Protein AF-A0A383EQZ5-F1 (afdb_monomer_lite)

Structure (mmCIF, N/CA/C/O backbone):
data_AF-A0A383EQZ5-F1
#
_entry.id   AF-A0A383EQZ5-F1
#
loop_
_atom_site.group_PDB
_atom_site.id
_atom_site.type_symbol
_atom_site.label_atom_id
_atom_site.label_alt_id
_atom_site.label_comp_id
_atom_site.label_asym_id
_atom_site.label_entity_id
_atom_site.label_seq_id
_atom_site.pdbx_PDB_ins_code
_atom_site.Cartn_x
_atom_site.Cartn_y
_atom_site.Cartn_z
_atom_site.occupancy
_atom_site.B_iso_or_equiv
_atom_site.auth_seq_id
_atom_site.auth_comp_id
_atom_site.auth_asym_id
_atom_site.auth_atom_id
_atom_site.pdbx_PDB_model_num
ATOM 1 N N . MET A 1 1 ? 26.669 46.337 -22.106 1.00 60.28 1 MET A N 1
ATOM 2 C CA . MET A 1 1 ? 27.335 45.064 -21.735 1.00 60.28 1 MET A CA 1
ATOM 3 C C . MET A 1 1 ? 26.642 44.340 -20.576 1.00 60.28 1 MET A C 1
ATOM 5 O O . MET A 1 1 ? 26.378 43.156 -20.710 1.00 60.28 1 MET A O 1
ATOM 9 N N . ARG A 1 2 ? 26.262 45.028 -19.483 1.00 64.06 2 ARG A N 1
ATOM 10 C CA . ARG A 1 2 ? 25.579 44.424 -18.313 1.00 64.06 2 ARG A CA 1
ATOM 11 C C . ARG A 1 2 ? 24.217 43.775 -18.623 1.00 64.06 2 ARG A C 1
ATOM 13 O O . ARG A 1 2 ? 23.907 42.727 -18.077 1.00 64.06 2 ARG A O 1
ATOM 20 N N . THR A 1 3 ? 23.431 44.368 -19.523 1.00 61.25 3 THR A N 1
ATOM 21 C CA . THR A 1 3 ? 22.131 43.833 -19.972 1.00 61.25 3 THR A CA 1
ATOM 22 C C . THR A 1 3 ? 22.274 42.589 -20.850 1.00 61.25 3 THR A C 1
ATOM 24 O O . THR A 1 3 ? 21.557 41.623 -20.637 1.00 61.25 3 THR A O 1
ATOM 27 N N . PHE A 1 4 ? 23.256 42.567 -21.755 1.00 73.06 4 PHE A N 1
ATOM 28 C CA . PHE A 1 4 ? 23.561 41.392 -22.584 1.00 73.06 4 PHE A CA 1
ATOM 29 C C . PHE A 1 4 ? 24.004 40.177 -21.753 1.00 73.06 4 PHE A C 1
ATOM 31 O O . PHE A 1 4 ? 23.611 39.055 -22.053 1.00 73.06 4 PHE A O 1
ATOM 38 N N . LEU A 1 5 ? 24.766 40.402 -20.678 1.00 72.62 5 LEU A N 1
ATOM 39 C CA . LEU A 1 5 ? 25.200 39.348 -19.753 1.00 72.62 5 LEU A CA 1
ATOM 40 C C . LEU A 1 5 ? 24.024 38.738 -18.972 1.00 72.62 5 LEU A C 1
ATOM 42 O O . LEU A 1 5 ? 23.944 37.523 -18.833 1.00 72.62 5 LEU A O 1
ATOM 46 N N . LEU A 1 6 ? 23.077 39.569 -18.525 1.00 71.69 6 LEU A N 1
ATOM 47 C CA . LEU A 1 6 ? 21.854 39.113 -17.854 1.00 71.69 6 LEU A CA 1
ATOM 48 C C . LEU A 1 6 ? 20.951 38.301 -18.789 1.00 71.69 6 LEU A C 1
ATOM 50 O O . LEU A 1 6 ? 20.460 37.245 -18.398 1.00 71.69 6 LEU A O 1
ATOM 54 N N . SER A 1 7 ? 20.781 38.747 -20.035 1.00 74.75 7 SER A N 1
ATOM 55 C CA . SER A 1 7 ? 20.006 38.006 -21.034 1.00 74.75 7 SER A CA 1
ATOM 56 C C . SER A 1 7 ? 20.625 36.641 -21.347 1.00 74.75 7 SER A C 1
ATOM 58 O O . SER A 1 7 ? 19.899 35.659 -21.467 1.00 74.75 7 SER A O 1
ATOM 60 N N . PHE A 1 8 ? 21.957 36.549 -21.413 1.00 78.56 8 PHE A N 1
ATOM 61 C CA . PHE A 1 8 ? 22.651 35.287 -21.676 1.00 78.56 8 PHE A CA 1
ATOM 62 C C . PHE A 1 8 ? 22.494 34.275 -20.530 1.00 78.56 8 PHE A C 1
ATOM 64 O O . PHE A 1 8 ? 22.249 33.099 -20.780 1.00 78.56 8 PHE A O 1
ATOM 71 N N . VAL A 1 9 ? 22.557 34.729 -19.273 1.00 78.81 9 VAL A N 1
ATOM 72 C CA . VAL A 1 9 ? 22.368 33.865 -18.090 1.00 78.81 9 VAL A CA 1
ATOM 73 C C . VAL A 1 9 ? 20.942 33.313 -18.013 1.00 78.81 9 VAL A C 1
ATOM 75 O O . VAL A 1 9 ? 20.756 32.139 -17.702 1.00 78.81 9 VAL A O 1
ATOM 78 N N . ILE A 1 10 ? 19.938 34.128 -18.344 1.00 77.50 10 ILE A N 1
ATOM 79 C CA . ILE A 1 10 ? 18.530 33.706 -18.344 1.00 77.50 10 ILE A CA 1
ATOM 80 C C . ILE A 1 10 ? 18.271 32.656 -19.435 1.00 77.50 10 ILE A C 1
ATOM 82 O O . ILE A 1 10 ? 17.616 31.649 -19.175 1.00 77.50 10 ILE A O 1
ATOM 86 N N . VAL A 1 11 ? 18.827 32.849 -20.635 1.00 76.62 11 VAL A N 1
ATOM 87 C CA . VAL A 1 11 ? 18.712 31.872 -21.730 1.00 76.62 11 VAL A CA 1
ATOM 88 C C . VAL A 1 11 ? 19.445 30.574 -21.387 1.00 76.62 11 VAL A C 1
ATOM 90 O O . VAL A 1 11 ? 18.916 29.498 -21.638 1.00 76.62 11 VAL A O 1
ATOM 93 N N .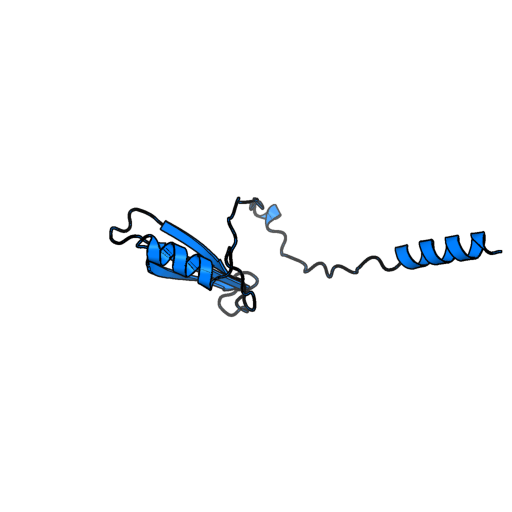 PHE A 1 12 ? 20.617 30.651 -20.751 1.00 74.44 12 PHE A N 1
ATOM 94 C CA . PHE A 1 12 ? 21.381 29.471 -20.342 1.00 74.44 12 PHE A CA 1
ATOM 95 C C . PHE A 1 12 ? 20.647 28.628 -19.285 1.00 74.44 12 PHE A C 1
ATOM 97 O O . PHE A 1 12 ? 20.644 27.405 -19.378 1.00 74.44 12 PHE A O 1
ATOM 104 N N . PHE A 1 13 ? 19.950 29.259 -18.333 1.00 68.19 13 PHE A N 1
ATOM 105 C CA . PHE A 1 13 ? 19.137 28.542 -17.340 1.00 68.19 13 PHE A CA 1
ATOM 106 C C . PHE A 1 13 ? 17.903 27.853 -17.937 1.00 68.19 13 PHE A C 1
ATOM 108 O O . PHE A 1 13 ? 17.500 26.807 -17.438 1.00 68.19 13 PHE A O 1
ATOM 115 N N . MET A 1 14 ? 17.332 28.381 -19.025 1.00 64.81 14 MET A N 1
ATOM 116 C CA . MET A 1 14 ? 16.204 27.741 -19.715 1.00 64.81 14 MET A CA 1
ATOM 117 C C . MET A 1 14 ? 16.605 26.540 -20.582 1.00 64.81 14 MET A C 1
ATOM 119 O O . MET A 1 14 ? 15.727 25.808 -21.024 1.00 64.81 14 MET A O 1
ATOM 123 N N . LEU A 1 15 ? 17.898 26.314 -20.842 1.00 64.75 15 LEU A N 1
ATOM 124 C CA . LEU A 1 15 ? 18.360 25.163 -21.630 1.00 64.75 15 LEU A CA 1
ATOM 125 C C . LEU A 1 15 ? 18.547 23.893 -20.786 1.00 64.75 15 LEU A C 1
ATOM 127 O O . LEU A 1 15 ? 18.554 22.799 -21.343 1.00 64.75 15 LEU A O 1
ATOM 131 N N . PHE A 1 16 ? 18.614 24.009 -19.456 1.00 57.88 16 PHE A N 1
ATOM 132 C CA . PHE A 1 16 ? 18.589 22.866 -18.536 1.00 57.88 16 PHE A CA 1
ATOM 133 C C . PHE A 1 16 ? 17.153 22.447 -18.209 1.00 57.88 16 PHE A C 1
ATOM 135 O O . PHE A 1 16 ? 16.802 22.258 -17.043 1.00 57.88 16 PHE A O 1
ATOM 142 N N . ASN A 1 17 ? 16.303 22.308 -19.231 1.00 50.97 17 ASN A N 1
ATOM 143 C CA . ASN A 1 17 ? 15.056 21.583 -19.037 1.00 50.97 17 ASN A CA 1
ATOM 144 C C . ASN A 1 17 ? 15.430 20.155 -18.652 1.00 50.97 17 ASN A C 1
ATOM 146 O O . ASN A 1 17 ? 15.985 19.402 -19.449 1.00 50.97 17 ASN A O 1
ATOM 150 N N . VAL A 1 18 ? 15.183 19.865 -17.378 1.00 57.53 18 VAL A N 1
ATOM 151 C CA . VAL A 1 18 ? 15.016 18.555 -16.763 1.00 57.53 18 VAL A CA 1
ATOM 152 C C . VAL A 1 18 ? 14.717 17.511 -17.837 1.00 57.53 18 VAL A C 1
ATOM 154 O O . VAL A 1 18 ? 13.632 17.508 -18.417 1.00 57.53 18 VAL A O 1
ATOM 157 N N . GLN A 1 19 ? 15.678 16.624 -18.111 1.00 51.16 19 GLN A N 1
ATOM 158 C CA . GLN A 1 19 ? 15.343 15.348 -18.726 1.00 51.16 19 GLN A CA 1
ATOM 159 C C . GLN A 1 19 ? 14.525 14.595 -17.682 1.00 51.16 19 GLN A C 1
ATOM 161 O O . GLN A 1 19 ? 15.071 13.958 -16.785 1.00 51.16 19 GLN A O 1
ATOM 166 N N . ALA A 1 20 ? 13.205 14.755 -17.744 1.00 48.22 20 ALA A N 1
ATOM 167 C CA . ALA A 1 20 ? 12.309 13.787 -17.156 1.00 48.22 20 ALA A CA 1
ATOM 168 C C . ALA A 1 20 ? 12.561 12.505 -17.948 1.00 48.22 20 ALA A C 1
ATOM 170 O O . ALA A 1 20 ? 12.272 12.447 -19.142 1.00 48.22 20 ALA A O 1
ATOM 171 N N . GLU A 1 21 ? 13.218 11.535 -17.320 1.00 42.97 21 GLU A N 1
ATOM 172 C CA . GLU A 1 21 ? 13.322 10.188 -17.857 1.00 42.97 21 GLU A CA 1
ATOM 173 C C . GLU A 1 21 ? 11.892 9.661 -17.971 1.00 42.97 21 GLU A C 1
ATOM 175 O O . GLU A 1 21 ? 11.264 9.274 -16.987 1.00 42.97 21 GLU A O 1
ATOM 180 N N . GLU A 1 22 ? 11.331 9.774 -19.172 1.00 46.28 22 GLU A N 1
ATOM 181 C CA . GLU A 1 22 ? 10.043 9.203 -19.517 1.00 46.28 22 GLU A CA 1
ATOM 182 C C . GLU A 1 22 ? 10.239 7.690 -19.477 1.00 46.28 22 GLU A C 1
ATOM 184 O O . GLU A 1 22 ? 10.707 7.073 -20.436 1.00 46.28 22 GLU A O 1
ATOM 189 N N . GLN A 1 23 ? 9.963 7.087 -18.317 1.00 51.84 23 GLN A N 1
ATOM 190 C CA . GLN A 1 23 ? 9.765 5.650 -18.241 1.00 51.84 23 GLN A CA 1
ATOM 191 C C . GLN A 1 23 ? 8.716 5.323 -19.300 1.00 51.84 23 GLN A C 1
ATOM 193 O O . GLN A 1 23 ? 7.584 5.795 -19.217 1.00 51.84 23 GLN A O 1
ATOM 198 N N . LYS A 1 24 ? 9.120 4.590 -20.342 1.00 49.19 24 LYS A N 1
ATOM 199 C CA . LYS A 1 24 ? 8.213 4.077 -21.367 1.00 49.19 24 LYS A CA 1
ATOM 200 C C . LYS A 1 24 ? 7.253 3.111 -20.684 1.00 49.19 24 LYS A C 1
ATOM 202 O O . LYS A 1 24 ? 7.541 1.924 -20.577 1.00 49.19 24 LYS A O 1
ATOM 207 N N . TYR A 1 25 ? 6.151 3.640 -20.174 1.00 59.31 25 TYR A N 1
ATOM 208 C CA . TYR A 1 25 ? 5.021 2.838 -19.751 1.00 59.31 25 TYR A CA 1
ATOM 209 C C . TYR A 1 25 ? 4.399 2.223 -21.002 1.00 59.31 25 TYR A C 1
ATOM 211 O O . TYR A 1 25 ? 4.297 2.878 -22.042 1.00 59.31 25 TYR A O 1
ATOM 219 N N . GLU A 1 26 ? 4.030 0.950 -20.913 1.00 64.88 26 GLU A N 1
ATOM 220 C CA . GLU A 1 26 ? 3.236 0.299 -21.948 1.00 64.88 26 GLU A CA 1
ATOM 221 C C . GLU A 1 26 ? 1.945 1.102 -22.162 1.00 64.88 26 GLU A C 1
ATOM 223 O O . GLU A 1 26 ? 1.304 1.541 -21.202 1.00 64.88 26 GLU A O 1
ATOM 228 N N . ASP A 1 27 ? 1.607 1.386 -23.419 1.00 71.12 27 ASP A N 1
ATOM 229 C CA . ASP A 1 27 ? 0.434 2.191 -23.746 1.00 71.12 27 ASP A CA 1
ATOM 230 C C . ASP A 1 27 ? -0.827 1.320 -23.707 1.00 71.12 27 ASP A C 1
ATOM 232 O O . ASP A 1 27 ? -1.318 0.836 -24.727 1.00 71.12 27 ASP A O 1
ATOM 236 N N . TRP A 1 28 ? -1.358 1.137 -22.499 1.00 72.50 28 TRP A N 1
ATOM 237 C CA . TRP A 1 28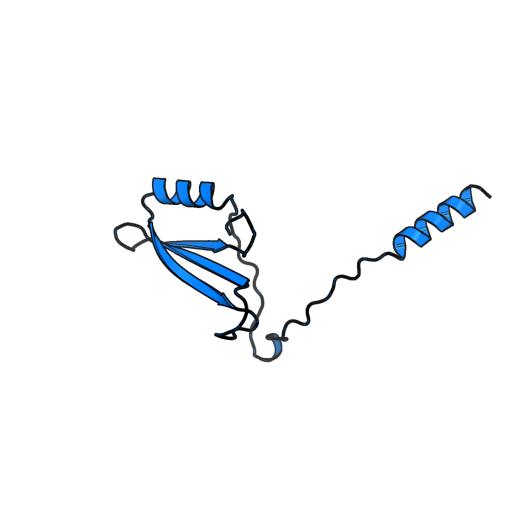 ? -2.589 0.384 -22.245 1.00 72.50 28 TRP A CA 1
ATOM 238 C C . TRP A 1 28 ? -3.840 1.013 -22.892 1.00 72.50 28 TRP A C 1
ATOM 240 O O . TRP A 1 28 ? -4.896 0.376 -22.925 1.00 72.50 28 TRP A O 1
ATOM 250 N N . SER A 1 29 ? -3.753 2.237 -23.439 1.00 72.62 29 SER A N 1
ATOM 251 C CA . SER A 1 29 ? -4.896 2.892 -24.091 1.00 72.62 29 SER A CA 1
ATOM 252 C C . SER A 1 29 ? -5.344 2.170 -25.364 1.00 72.62 29 SER A C 1
ATOM 254 O O . SER A 1 29 ? -6.534 2.152 -25.684 1.00 72.62 29 SER A O 1
ATOM 256 N N . LEU A 1 30 ? -4.418 1.491 -26.049 1.00 69.38 30 LEU A N 1
ATOM 257 C CA . LEU A 1 30 ? -4.710 0.693 -27.244 1.00 69.38 30 LEU A CA 1
ATOM 258 C C . LEU A 1 30 ? -5.479 -0.600 -26.930 1.00 69.38 30 LEU A C 1
ATOM 260 O O . LEU A 1 30 ? -6.090 -1.183 -27.825 1.00 69.38 30 LEU A O 1
ATOM 264 N N . GLU A 1 31 ? -5.493 -1.018 -25.665 1.00 78.62 31 GLU A N 1
ATOM 265 C CA . GLU A 1 31 ? -6.208 -2.200 -25.176 1.00 78.62 31 GLU A CA 1
ATOM 266 C C . GLU A 1 31 ? -7.551 -1.853 -24.511 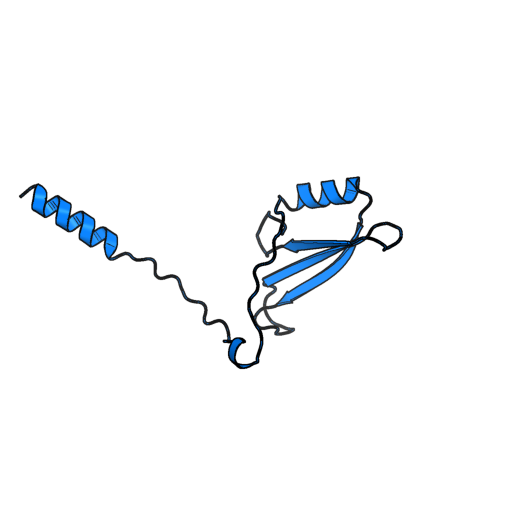1.00 78.62 31 GLU A C 1
ATOM 268 O O . GLU A 1 31 ? -8.216 -2.715 -23.937 1.00 78.62 31 GLU A O 1
ATOM 273 N N . GLY A 1 32 ? -7.982 -0.591 -24.605 1.00 83.56 32 GLY A N 1
ATOM 274 C CA . GLY A 1 32 ? -9.246 -0.129 -24.032 1.00 83.56 32 GLY A CA 1
ATOM 275 C C . GLY A 1 32 ? -9.198 0.121 -22.523 1.00 83.56 32 GLY A C 1
ATOM 276 O O . GLY A 1 32 ? -10.254 0.223 -21.898 1.00 83.56 32 GLY A O 1
ATOM 277 N N . PHE A 1 33 ? -8.005 0.231 -21.930 1.00 81.25 33 PHE A N 1
ATOM 278 C CA . PHE A 1 33 ? -7.847 0.705 -20.557 1.00 81.25 33 PHE A CA 1
ATOM 279 C C . PHE A 1 33 ? -7.697 2.225 -20.525 1.00 81.25 33 PHE A C 1
ATOM 281 O O . PHE A 1 33 ? -7.061 2.831 -21.385 1.00 81.25 33 PHE A O 1
ATOM 288 N N . GLU A 1 34 ? -8.247 2.844 -19.486 1.00 80.12 34 GLU A N 1
ATOM 289 C CA . GLU A 1 34 ? -8.178 4.288 -19.291 1.00 80.12 34 GLU A CA 1
ATOM 290 C C . GLU A 1 34 ? -7.584 4.622 -17.928 1.00 80.12 34 GLU A C 1
ATOM 292 O O . GLU A 1 34 ? -7.898 4.003 -16.907 1.00 80.12 34 GLU A O 1
ATOM 297 N N . TRP A 1 35 ? -6.750 5.657 -17.904 1.00 80.12 35 TRP A N 1
ATOM 298 C CA . TRP A 1 35 ? -6.260 6.230 -16.661 1.00 80.12 35 TRP A CA 1
ATOM 299 C C . TRP A 1 35 ? -7.341 7.091 -16.015 1.00 80.12 35 TRP A C 1
ATOM 301 O O . TRP A 1 35 ? -7.934 7.957 -16.657 1.00 80.12 35 TRP A O 1
ATOM 311 N N . GLN A 1 36 ? -7.560 6.898 -14.715 1.00 82.75 36 GLN A N 1
ATOM 312 C CA . GLN A 1 36 ? -8.495 7.704 -13.934 1.00 82.75 36 GLN A CA 1
ATOM 313 C C . GLN A 1 36 ? -7.826 8.268 -12.684 1.00 82.75 36 GLN A C 1
ATOM 315 O O . GLN A 1 36 ? -7.029 7.601 -12.024 1.00 82.75 36 GLN A O 1
ATOM 320 N N . GLN A 1 37 ? -8.179 9.508 -12.337 1.00 85.69 37 GLN A N 1
ATOM 321 C CA . GLN A 1 37 ? -7.773 10.119 -11.076 1.00 85.69 37 GLN A CA 1
ATOM 322 C C . GLN A 1 37 ? -8.804 9.807 -9.995 1.00 85.69 37 GLN A C 1
ATOM 324 O O . GLN A 1 37 ? -9.973 10.175 -10.109 1.00 85.69 37 GLN A O 1
ATOM 329 N N . ILE A 1 38 ? -8.359 9.138 -8.935 1.00 85.12 38 ILE A N 1
ATOM 330 C CA . ILE A 1 38 ? -9.199 8.786 -7.791 1.00 85.12 38 ILE A CA 1
ATOM 331 C C . ILE A 1 38 ? -8.852 9.731 -6.634 1.00 85.12 38 ILE A C 1
ATOM 333 O O . ILE A 1 38 ? -7.670 9.884 -6.316 1.00 85.12 38 ILE A O 1
ATOM 337 N N . PRO A 1 39 ? -9.840 10.370 -5.981 1.00 89.75 39 PRO A N 1
ATOM 338 C CA . PRO A 1 39 ? -9.573 11.166 -4.793 1.00 89.75 39 PRO A CA 1
ATOM 339 C C . PRO A 1 39 ? -9.108 10.257 -3.650 1.00 89.75 39 PRO A C 1
ATOM 341 O O . PRO A 1 39 ? -9.808 9.320 -3.263 1.00 89.75 39 PRO A O 1
ATOM 344 N N . VAL A 1 40 ? -7.938 10.557 -3.088 1.00 93.50 40 VAL A N 1
ATOM 345 C CA . VAL A 1 40 ? -7.351 9.821 -1.961 1.00 93.50 40 VAL A CA 1
ATOM 346 C C . VAL A 1 40 ? -6.954 10.773 -0.838 1.00 93.50 40 VAL A C 1
ATOM 348 O O . VAL A 1 40 ? -6.655 11.945 -1.069 1.00 93.50 40 VAL A O 1
ATOM 351 N N . VAL A 1 41 ? -6.957 10.264 0.395 1.00 94.31 41 VAL A N 1
ATOM 352 C CA . VAL A 1 41 ? -6.493 10.997 1.578 1.00 94.31 41 VAL A CA 1
ATOM 353 C C . VAL A 1 41 ? -5.185 10.377 2.033 1.00 94.31 41 VAL A C 1
ATOM 355 O O . VAL A 1 41 ? -5.145 9.191 2.338 1.00 94.31 41 VAL A O 1
ATOM 358 N N . CYS A 1 42 ? -4.136 11.190 2.110 1.00 95.00 42 CYS A N 1
ATOM 359 C CA . CYS A 1 42 ? -2.793 10.729 2.435 1.00 95.00 42 CYS A CA 1
ATOM 360 C C . CYS A 1 42 ? -2.389 11.105 3.861 1.00 95.00 42 CYS A C 1
ATOM 362 O O . CYS A 1 42 ? -2.715 12.183 4.362 1.00 95.00 42 CYS A O 1
ATOM 364 N N . SER A 1 43 ? -1.622 10.235 4.512 1.00 96.69 43 SER A N 1
ATOM 365 C CA . SER A 1 43 ? -0.970 10.521 5.794 1.00 96.69 43 SER A CA 1
ATOM 366 C C . SER A 1 43 ? 0.308 9.696 5.936 1.00 96.69 43 SER A C 1
ATOM 368 O O . SER A 1 43 ? 0.616 8.886 5.065 1.00 96.69 43 SER A O 1
ATOM 370 N N . THR A 1 44 ? 1.055 9.861 7.028 1.00 97.81 44 THR A N 1
ATOM 371 C CA . THR A 1 44 ? 2.128 8.906 7.334 1.00 97.81 44 THR A CA 1
ATOM 372 C C . THR A 1 44 ? 1.507 7.533 7.596 1.00 97.81 44 THR A C 1
ATOM 374 O O . THR A 1 44 ? 0.411 7.436 8.162 1.00 97.81 44 THR A O 1
ATOM 377 N N . LYS A 1 45 ? 2.187 6.456 7.182 1.00 95.56 45 LYS A N 1
ATOM 378 C CA . LYS A 1 45 ? 1.670 5.081 7.312 1.00 95.56 45 LYS A CA 1
ATOM 379 C C . LYS A 1 45 ? 1.257 4.765 8.746 1.00 95.56 45 LYS A C 1
ATOM 381 O O . LYS A 1 45 ? 0.220 4.143 8.957 1.00 95.56 45 LYS A O 1
ATOM 386 N N . ASP A 1 46 ? 2.043 5.210 9.719 1.00 96.38 46 ASP A N 1
ATOM 387 C CA . ASP A 1 46 ? 1.787 4.929 11.130 1.00 96.38 46 ASP A CA 1
ATOM 388 C C . ASP A 1 46 ? 0.579 5.712 11.645 1.00 96.38 46 ASP A C 1
ATOM 390 O O . ASP A 1 46 ? -0.317 5.127 12.250 1.00 96.38 46 ASP A O 1
ATOM 394 N N . HIS A 1 47 ? 0.469 7.001 11.308 1.00 97.50 47 HIS A N 1
ATOM 395 C CA . HIS A 1 47 ? -0.687 7.802 11.704 1.00 97.50 47 HIS A CA 1
ATOM 396 C C . HIS A 1 47 ? -1.993 7.287 11.075 1.00 97.50 47 HIS A C 1
ATOM 398 O O . HIS A 1 47 ? -3.016 7.193 11.763 1.00 97.50 47 HIS A O 1
ATOM 404 N N . ALA A 1 48 ? -1.965 6.908 9.792 1.00 96.50 48 ALA A N 1
ATOM 405 C CA . ALA A 1 48 ? -3.110 6.313 9.105 1.00 96.50 48 ALA A CA 1
ATOM 406 C C . ALA A 1 48 ? -3.539 4.992 9.765 1.00 96.50 48 ALA A C 1
ATOM 408 O O . ALA A 1 48 ? -4.705 4.834 10.135 1.00 96.50 48 ALA A O 1
ATOM 409 N N . LYS A 1 49 ? -2.592 4.068 9.985 1.00 95.75 49 LYS A N 1
ATOM 410 C CA . LYS A 1 49 ? -2.850 2.780 10.649 1.00 95.75 49 LYS A CA 1
ATOM 411 C C . LYS A 1 49 ? -3.406 2.966 12.057 1.00 95.75 49 LYS A 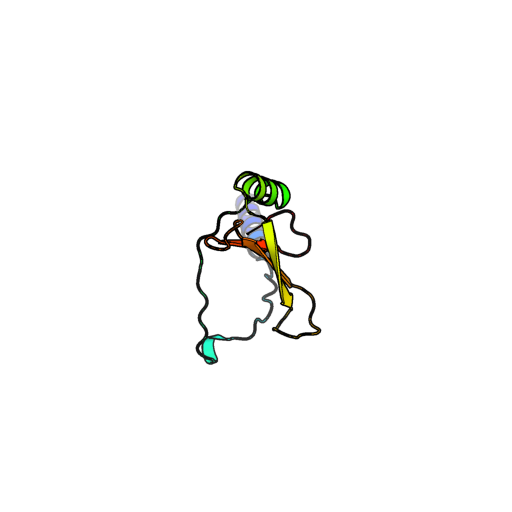C 1
ATOM 413 O O . LYS A 1 49 ? -4.386 2.316 12.414 1.00 95.75 49 LYS A O 1
ATOM 418 N N . ASP A 1 50 ? -2.839 3.882 12.834 1.00 97.25 50 ASP A N 1
ATOM 419 C CA . ASP A 1 50 ? -3.304 4.178 14.187 1.00 97.25 50 ASP A CA 1
ATOM 420 C C . ASP A 1 50 ? -4.719 4.755 14.195 1.00 97.25 50 ASP A C 1
ATOM 422 O O . ASP A 1 50 ? -5.542 4.391 15.041 1.00 97.25 50 ASP A O 1
ATOM 426 N N . LYS A 1 51 ? -5.042 5.640 13.244 1.00 96.88 51 LYS A N 1
ATOM 427 C CA . LYS A 1 51 ? -6.401 6.168 13.091 1.00 96.88 51 LYS A CA 1
ATOM 428 C C . LYS A 1 51 ? -7.393 5.052 12.770 1.00 96.88 51 LYS A C 1
ATOM 430 O O . LYS A 1 51 ? -8.433 4.991 13.426 1.00 96.88 51 LYS A O 1
ATOM 435 N N . LEU A 1 52 ? -7.069 4.173 11.821 1.00 96.31 52 LEU A N 1
ATOM 436 C CA . LEU A 1 52 ? -7.917 3.040 11.437 1.00 96.31 52 LEU A CA 1
ATOM 437 C C . LEU A 1 52 ? -8.108 2.058 12.598 1.00 96.31 52 LEU A C 1
ATOM 439 O O . LEU A 1 52 ? -9.237 1.674 12.901 1.00 96.31 52 LEU A O 1
ATOM 443 N N . LYS A 1 53 ? -7.035 1.745 13.329 1.00 96.75 53 LYS A N 1
ATOM 444 C CA . LYS A 1 53 ? -7.093 0.902 14.527 1.00 96.75 53 LYS A CA 1
ATOM 445 C C . LYS A 1 53 ? -8.017 1.490 15.596 1.00 96.75 53 LYS A C 1
ATOM 447 O O . LYS A 1 53 ? -8.859 0.776 16.131 1.00 96.75 53 LYS A O 1
ATOM 452 N N . ARG A 1 54 ? -7.924 2.798 15.875 1.00 97.56 54 ARG A N 1
ATOM 453 C CA . ARG A 1 54 ? -8.841 3.492 16.806 1.00 97.56 54 ARG A CA 1
ATOM 454 C C . ARG A 1 54 ? -10.298 3.489 16.335 1.00 97.56 54 ARG A C 1
ATOM 456 O O . ARG A 1 54 ? -11.193 3.644 17.156 1.00 97.56 54 ARG A O 1
ATOM 463 N N . MET A 1 55 ? -10.536 3.338 15.035 1.00 97.00 55 MET A N 1
ATOM 464 C CA . MET A 1 55 ? -11.872 3.208 14.449 1.00 97.00 55 MET A CA 1
ATOM 465 C C . MET A 1 55 ? -12.395 1.761 14.444 1.00 97.00 55 MET A C 1
ATOM 467 O O . MET A 1 55 ? -13.484 1.530 13.928 1.00 97.00 55 MET A O 1
ATOM 471 N N . GLY A 1 56 ? -11.648 0.802 15.002 1.00 97.69 56 GLY A N 1
ATOM 472 C CA . GLY A 1 56 ? -12.042 -0.609 15.052 1.00 97.69 56 GLY A CA 1
ATOM 473 C C . GLY A 1 56 ? -11.743 -1.388 13.769 1.00 97.69 56 GLY A C 1
ATOM 474 O O . GLY A 1 56 ? -12.330 -2.442 13.550 1.00 97.69 56 GLY A O 1
ATOM 475 N N . PHE A 1 57 ? -10.853 -0.879 12.913 1.00 98.25 57 PHE A N 1
ATOM 476 C CA . PHE A 1 57 ? -10.443 -1.569 11.693 1.00 98.25 57 PHE A CA 1
ATOM 477 C C . PHE A 1 57 ? -9.143 -2.347 11.898 1.00 98.25 57 PHE A C 1
ATOM 479 O O . PHE A 1 57 ? -8.197 -1.858 12.521 1.00 98.25 57 PHE A O 1
ATOM 486 N N . THR A 1 58 ? -9.068 -3.539 11.312 1.00 97.44 58 THR A N 1
ATOM 487 C CA . THR A 1 58 ? -7.875 -4.393 11.314 1.00 97.44 58 THR A CA 1
ATOM 488 C C . THR A 1 58 ? -7.451 -4.712 9.890 1.00 97.44 58 THR A C 1
ATOM 490 O O . THR A 1 58 ? -8.295 -4.895 9.016 1.00 97.44 58 THR A O 1
ATOM 493 N N . ALA A 1 59 ? -6.141 -4.749 9.637 1.00 96.69 59 ALA A N 1
ATOM 494 C CA . ALA A 1 59 ? -5.611 -5.177 8.346 1.00 96.69 59 ALA A CA 1
ATOM 495 C C . ALA A 1 59 ? -5.853 -6.681 8.181 1.00 96.69 59 ALA A C 1
ATOM 497 O O . ALA A 1 59 ? -5.459 -7.456 9.053 1.00 96.69 59 ALA A O 1
ATOM 498 N N . GLN A 1 60 ? -6.508 -7.079 7.092 1.00 95.62 60 GLN A N 1
ATOM 499 C CA . GLN A 1 60 ? -6.842 -8.488 6.841 1.00 95.62 60 GLN A CA 1
ATOM 500 C C . GLN A 1 60 ? -6.399 -8.970 5.459 1.00 95.62 60 GLN A C 1
ATOM 502 O O . GLN A 1 60 ? -6.224 -10.170 5.274 1.00 95.62 60 GLN A O 1
ATOM 507 N N . GLU A 1 61 ? -6.180 -8.065 4.501 1.00 96.44 61 GLU A N 1
ATOM 508 C CA . GLU A 1 61 ? -5.770 -8.428 3.142 1.00 96.44 61 GLU A CA 1
ATOM 509 C C . GLU A 1 61 ? -4.612 -7.542 2.673 1.00 96.44 61 GLU A C 1
ATOM 511 O O . GLU A 1 61 ? -4.570 -6.340 2.951 1.00 96.44 61 GLU A O 1
ATOM 516 N N . TYR A 1 62 ? -3.674 -8.153 1.950 1.00 96.06 62 TYR A N 1
ATOM 517 C CA . TYR A 1 62 ? -2.483 -7.502 1.413 1.00 96.06 62 TYR A CA 1
ATOM 518 C C . TYR A 1 62 ? -2.331 -7.887 -0.053 1.00 96.06 62 TYR A C 1
ATOM 520 O O . TYR A 1 62 ? -2.230 -9.068 -0.379 1.00 96.06 62 TYR A O 1
ATOM 528 N N . SER A 1 63 ? -2.302 -6.889 -0.930 1.00 96.12 63 SER A N 1
ATOM 529 C CA . SER A 1 63 ? -2.085 -7.064 -2.366 1.00 96.12 63 SER A CA 1
ATOM 530 C C . SER A 1 63 ? -0.808 -6.349 -2.774 1.00 96.12 63 SER A C 1
ATOM 532 O O . SER A 1 63 ? -0.637 -5.167 -2.474 1.00 96.12 63 SER A O 1
ATOM 534 N N . LEU A 1 64 ? 0.093 -7.062 -3.445 1.00 96.12 64 LEU A N 1
ATOM 535 C CA . LEU A 1 64 ? 1.385 -6.541 -3.879 1.00 96.12 64 LEU A CA 1
ATOM 536 C C . LEU A 1 64 ? 1.366 -6.315 -5.391 1.00 96.12 64 LEU A C 1
ATOM 538 O O . LEU A 1 64 ? 1.268 -7.272 -6.155 1.00 96.12 64 LEU A O 1
ATOM 542 N N . GLY A 1 65 ? 1.477 -5.057 -5.805 1.00 94.69 65 GLY A N 1
ATOM 543 C CA . GLY A 1 65 ? 1.671 -4.690 -7.199 1.00 94.69 65 GLY A CA 1
ATOM 544 C C . GLY A 1 65 ? 3.127 -4.867 -7.595 1.00 94.69 65 GLY A C 1
ATOM 545 O O . GLY A 1 65 ? 4.025 -4.405 -6.885 1.00 94.69 65 GLY A O 1
ATOM 546 N N . ARG A 1 66 ? 3.360 -5.524 -8.729 1.00 94.12 66 ARG A N 1
ATOM 547 C CA . ARG A 1 66 ? 4.689 -5.723 -9.312 1.00 94.12 66 ARG A CA 1
ATOM 548 C C . ARG A 1 66 ? 4.796 -5.001 -10.645 1.00 94.12 66 ARG A C 1
ATOM 550 O O . ARG A 1 66 ? 3.785 -4.774 -11.308 1.00 94.12 66 ARG A O 1
ATOM 557 N N . GLN A 1 67 ? 6.018 -4.604 -10.977 1.00 90.44 67 GLN A N 1
ATOM 558 C CA . GLN A 1 67 ? 6.339 -3.924 -12.223 1.00 90.44 67 GLN A CA 1
ATOM 559 C C . GLN A 1 67 ? 5.781 -4.707 -13.421 1.00 90.44 67 GLN A C 1
ATOM 561 O O . GLN A 1 67 ? 5.901 -5.931 -13.459 1.00 90.44 67 GLN A O 1
ATOM 566 N N . ASP A 1 68 ? 5.135 -3.993 -14.344 1.00 85.25 68 ASP A N 1
ATOM 567 C CA . ASP A 1 68 ? 4.557 -4.518 -15.592 1.00 85.25 68 ASP A CA 1
ATOM 568 C C . ASP A 1 68 ? 3.571 -5.692 -15.404 1.00 85.25 68 ASP A C 1
ATOM 570 O O . ASP A 1 68 ? 3.303 -6.457 -16.322 1.00 85.25 68 ASP A O 1
ATOM 574 N N . GLY A 1 69 ? 3.032 -5.875 -14.190 1.00 84.12 69 GLY A N 1
ATOM 575 C CA . GLY A 1 69 ? 2.178 -7.021 -13.865 1.00 84.12 69 GLY A CA 1
ATOM 576 C C . GLY A 1 69 ? 2.911 -8.370 -13.822 1.00 84.12 69 GLY A C 1
ATOM 577 O O . GLY A 1 69 ? 2.260 -9.402 -13.658 1.00 84.12 69 GLY A O 1
ATOM 578 N N . ASP A 1 70 ? 4.245 -8.389 -13.921 1.00 88.94 70 ASP A N 1
ATOM 579 C CA . ASP A 1 70 ? 5.042 -9.617 -13.888 1.00 88.94 70 ASP A CA 1
ATOM 580 C C . ASP A 1 70 ? 5.022 -10.234 -12.472 1.00 88.94 70 ASP A C 1
ATOM 582 O O . ASP A 1 70 ? 5.426 -9.573 -11.505 1.00 88.94 70 ASP A O 1
ATOM 586 N N . PRO A 1 71 ? 4.615 -11.511 -12.300 1.00 91.69 71 PRO A N 1
ATOM 587 C CA . PRO A 1 71 ? 4.650 -12.187 -11.000 1.00 91.69 71 PRO A CA 1
ATOM 588 C C . PRO A 1 71 ? 6.047 -12.230 -10.357 1.00 91.69 71 PRO A C 1
ATOM 590 O O . PRO A 1 71 ? 6.145 -12.326 -9.130 1.00 91.69 71 PRO A O 1
ATOM 593 N N . ASN A 1 72 ? 7.113 -12.128 -11.152 1.00 95.19 72 ASN A N 1
ATOM 594 C CA . ASN A 1 72 ? 8.502 -12.073 -10.697 1.00 95.19 72 ASN A CA 1
ATOM 595 C C . ASN A 1 72 ? 9.092 -10.652 -10.708 1.00 95.19 72 ASN A C 1
ATOM 597 O O . ASN A 1 72 ? 10.211 -10.459 -10.227 1.00 95.19 72 ASN A O 1
ATOM 601 N N . GLY A 1 73 ? 8.350 -9.659 -11.207 1.00 92.69 73 GLY A N 1
ATOM 602 C CA . GLY A 1 73 ? 8.781 -8.266 -11.285 1.00 92.69 73 GLY A CA 1
ATOM 603 C C . GLY A 1 73 ? 9.024 -7.644 -9.909 1.00 92.69 73 GLY A C 1
ATOM 604 O O . GLY A 1 73 ? 8.532 -8.126 -8.882 1.00 92.69 73 GLY A O 1
ATOM 605 N N . ALA A 1 74 ? 9.779 -6.547 -9.855 1.00 94.62 74 ALA A N 1
ATOM 606 C CA . ALA A 1 74 ? 10.027 -5.841 -8.600 1.00 94.62 74 ALA A CA 1
ATOM 607 C C . ALA A 1 74 ? 8.708 -5.310 -7.994 1.00 94.62 74 ALA A C 1
ATOM 609 O O . ALA A 1 74 ? 7.830 -4.868 -8.738 1.00 94.62 74 ALA A O 1
ATOM 610 N N . PRO A 1 75 ? 8.526 -5.345 -6.660 1.00 95.00 75 PRO A N 1
ATOM 611 C CA . PRO A 1 75 ? 7.354 -4.752 -6.026 1.00 95.00 75 PRO A CA 1
ATOM 612 C C . PRO A 1 75 ? 7.367 -3.230 -6.200 1.00 95.00 75 PRO A C 1
ATOM 614 O O . PRO A 1 75 ? 8.361 -2.585 -5.873 1.00 95.00 75 PRO A O 1
ATOM 617 N N . VAL A 1 76 ? 6.256 -2.660 -6.667 1.00 95.88 76 VAL A N 1
ATOM 618 C CA . VAL A 1 76 ? 6.118 -1.219 -6.953 1.00 95.88 76 VAL A CA 1
ATOM 619 C C . VAL A 1 76 ? 5.090 -0.525 -6.060 1.00 95.88 76 VAL A C 1
ATOM 621 O O . VAL A 1 76 ? 5.224 0.663 -5.786 1.00 95.88 76 VAL A O 1
ATOM 624 N N . TYR A 1 77 ? 4.106 -1.255 -5.530 1.00 95.56 77 TYR A N 1
ATOM 625 C CA . TYR A 1 77 ? 3.183 -0.757 -4.508 1.00 95.56 77 TYR A CA 1
ATOM 626 C C . TYR A 1 77 ? 2.592 -1.910 -3.695 1.00 95.56 77 TYR A C 1
ATOM 628 O O . TYR A 1 77 ? 2.597 -3.063 -4.121 1.00 95.56 77 TYR A O 1
ATOM 636 N N . MET A 1 78 ? 2.031 -1.602 -2.530 1.00 96.75 78 MET A N 1
ATOM 637 C CA . MET A 1 78 ? 1.242 -2.536 -1.731 1.00 96.75 78 MET A CA 1
ATOM 638 C C . MET A 1 78 ? -0.066 -1.881 -1.303 1.00 96.75 78 MET A C 1
ATOM 640 O O . MET A 1 78 ? -0.042 -0.805 -0.709 1.00 96.75 78 MET A O 1
ATOM 644 N N . ILE A 1 79 ? -1.186 -2.560 -1.542 1.00 97.19 79 ILE A N 1
ATOM 645 C CA . ILE A 1 79 ? -2.503 -2.193 -1.022 1.00 97.19 79 ILE A CA 1
ATOM 646 C C . ILE A 1 79 ? -2.781 -3.055 0.207 1.00 97.19 79 ILE A C 1
ATOM 648 O O . ILE A 1 79 ? -2.802 -4.282 0.127 1.00 97.19 79 ILE A O 1
ATOM 652 N N . THR A 1 80 ? -2.985 -2.415 1.355 1.00 97.56 80 THR A N 1
ATOM 653 C CA . THR A 1 80 ? -3.473 -3.064 2.576 1.00 97.56 80 THR A CA 1
ATOM 654 C C . THR A 1 80 ? -4.947 -2.743 2.749 1.00 97.56 80 THR A C 1
ATOM 656 O O . THR A 1 80 ? -5.306 -1.568 2.858 1.00 97.56 80 THR A O 1
ATOM 659 N N . THR A 1 81 ? -5.796 -3.764 2.811 1.00 97.88 81 THR A N 1
ATOM 660 C CA . THR A 1 81 ? -7.226 -3.592 3.068 1.00 97.88 81 THR A CA 1
ATOM 661 C C . THR A 1 81 ? -7.543 -3.918 4.520 1.00 97.88 81 THR A C 1
ATOM 663 O O . THR A 1 81 ? -7.171 -4.964 5.065 1.00 97.88 81 THR A O 1
ATOM 666 N N . PHE A 1 82 ? -8.239 -2.979 5.148 1.00 97.94 82 PHE A N 1
ATOM 667 C CA . PHE A 1 82 ? -8.678 -3.035 6.525 1.00 97.94 82 PHE A CA 1
ATOM 668 C C . PHE A 1 82 ? -10.188 -3.218 6.576 1.00 97.94 82 PHE A C 1
ATOM 670 O O . PHE A 1 82 ? -10.909 -2.532 5.851 1.00 97.94 82 PHE A O 1
ATOM 677 N N . TYR A 1 83 ? -10.657 -4.076 7.473 1.00 98.31 83 TYR A N 1
ATOM 678 C CA . TYR A 1 83 ? -12.078 -4.342 7.690 1.00 98.31 83 TYR A CA 1
ATOM 679 C C . TYR A 1 83 ? -12.457 -4.062 9.140 1.00 98.31 83 TYR A C 1
ATOM 681 O O . TYR A 1 83 ? -11.623 -4.188 10.038 1.00 98.31 83 TYR A O 1
ATOM 689 N N . ASP A 1 84 ? -13.712 -3.678 9.357 1.00 97.56 84 ASP A N 1
ATOM 690 C CA . ASP A 1 84 ? -14.322 -3.703 10.684 1.00 97.56 84 ASP A CA 1
ATOM 691 C C . ASP A 1 84 ? -14.580 -5.153 11.133 1.00 97.56 84 ASP A C 1
ATOM 693 O O . ASP A 1 84 ? -14.503 -6.093 10.337 1.00 97.56 84 ASP A O 1
ATOM 697 N N . GLU A 1 85 ? -14.920 -5.343 12.408 1.00 95.38 85 GLU A N 1
ATOM 698 C CA . GLU A 1 85 ? -15.149 -6.673 13.000 1.00 95.38 85 GLU A CA 1
ATOM 699 C C . GLU A 1 85 ? -16.185 -7.508 12.229 1.00 95.38 85 GLU A C 1
ATOM 701 O O . GLU A 1 85 ? -16.013 -8.713 12.063 1.00 95.38 85 GLU A O 1
ATOM 706 N N . ASN A 1 86 ? -17.227 -6.860 11.698 1.00 96.00 86 ASN A N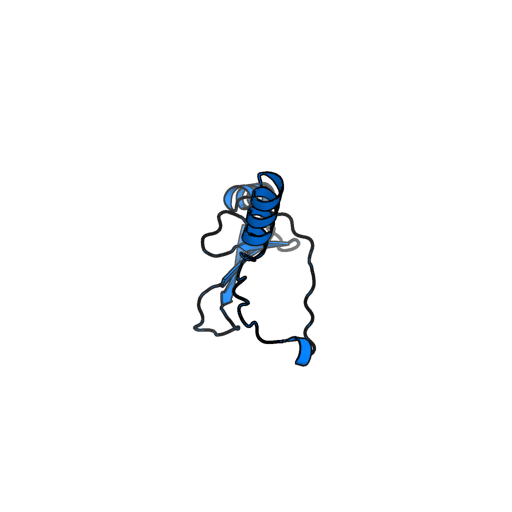 1
ATOM 707 C CA . ASN A 1 86 ? -18.313 -7.521 10.970 1.00 96.00 86 ASN A CA 1
ATOM 708 C C . ASN A 1 86 ? -18.079 -7.609 9.450 1.00 96.00 86 ASN A C 1
ATOM 710 O O . ASN A 1 86 ? -18.953 -8.090 8.729 1.00 96.00 86 ASN A O 1
ATOM 714 N N . ARG A 1 87 ? -16.937 -7.120 8.942 1.00 95.06 87 ARG A N 1
ATOM 715 C CA . ARG A 1 87 ? -16.605 -7.017 7.505 1.00 95.06 87 ARG A CA 1
ATOM 716 C C . ARG A 1 87 ? -17.662 -6.291 6.658 1.00 95.06 87 ARG A C 1
ATOM 718 O O . ARG A 1 87 ? -17.828 -6.579 5.475 1.00 95.06 87 ARG A O 1
ATOM 725 N N . THR A 1 88 ? -18.364 -5.328 7.248 1.00 97.06 88 THR A N 1
ATOM 726 C CA . THR A 1 88 ? -19.369 -4.499 6.563 1.00 97.06 88 THR A CA 1
ATOM 727 C C . THR A 1 88 ? -18.780 -3.221 5.975 1.00 97.06 88 THR A C 1
ATOM 729 O O . THR A 1 88 ? -19.362 -2.624 5.069 1.00 97.06 88 THR A O 1
ATOM 732 N N . LYS A 1 89 ? -17.617 -2.789 6.472 1.00 97.69 89 LYS A N 1
ATOM 733 C CA . LYS A 1 89 ? -16.912 -1.580 6.042 1.00 97.69 89 LYS A CA 1
ATOM 734 C C . LYS A 1 89 ? -15.474 -1.925 5.697 1.00 97.69 89 LYS A C 1
ATOM 736 O O . LYS A 1 89 ? -14.875 -2.804 6.313 1.00 97.69 89 LYS A O 1
ATOM 741 N N . LYS A 1 90 ? -14.900 -1.188 4.744 1.00 96.81 90 LYS A N 1
ATOM 742 C CA . LYS A 1 90 ? -13.498 -1.353 4.358 1.00 96.81 90 LYS A CA 1
ATOM 743 C C . LYS A 1 90 ? -12.784 -0.031 4.124 1.00 96.81 90 LYS A C 1
ATOM 745 O O . LYS A 1 90 ? -13.376 0.912 3.604 1.00 96.81 90 LYS A O 1
ATOM 750 N N . PHE A 1 91 ? -11.496 -0.018 4.445 1.00 96.69 91 PHE A N 1
ATOM 751 C CA . PHE A 1 91 ? -10.531 0.989 4.007 1.00 96.69 91 PHE A CA 1
ATOM 752 C C . PHE A 1 91 ? -9.419 0.291 3.234 1.00 96.69 91 PHE A C 1
ATOM 754 O O . PHE A 1 91 ? -9.041 -0.822 3.579 1.00 96.69 91 PHE A O 1
ATOM 761 N N . SER A 1 92 ? -8.901 0.922 2.187 1.00 96.69 92 SER A N 1
ATOM 762 C CA . SER A 1 92 ? -7.717 0.438 1.475 1.00 96.69 92 SER A CA 1
ATOM 763 C C . SER A 1 92 ? -6.654 1.518 1.525 1.00 96.69 92 SER A C 1
ATOM 765 O O . SER A 1 92 ? -6.982 2.685 1.346 1.00 96.69 92 SE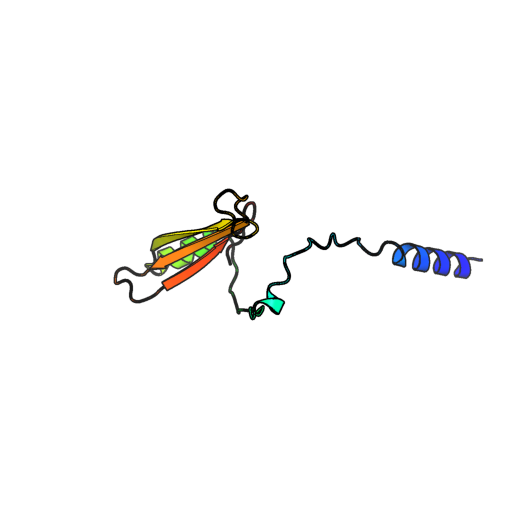R A O 1
ATOM 767 N N . MET A 1 93 ? -5.422 1.111 1.811 1.00 97.00 93 MET A N 1
ATOM 768 C CA . MET A 1 93 ? -4.267 1.996 1.887 1.00 97.00 93 MET A CA 1
ATOM 769 C C . MET A 1 93 ? -3.181 1.467 0.956 1.00 97.00 93 MET A C 1
ATOM 771 O O . MET A 1 93 ? -2.647 0.377 1.178 1.00 97.00 93 MET A O 1
ATOM 775 N N . LEU A 1 94 ? -2.861 2.233 -0.073 1.00 96.81 94 LEU A N 1
ATOM 776 C CA . LEU A 1 94 ? -1.735 2.067 -0.973 1.00 96.81 94 LEU A CA 1
ATOM 777 C C . LEU A 1 94 ? -0.478 2.649 -0.332 1.00 96.81 94 LEU A C 1
ATOM 779 O O . LEU A 1 94 ? -0.445 3.741 0.228 1.00 96.81 94 LEU A O 1
ATOM 783 N N . THR A 1 95 ? 0.607 1.903 -0.431 1.00 96.50 95 THR A N 1
ATOM 784 C CA . THR A 1 95 ? 1.925 2.323 0.032 1.00 96.50 95 THR A CA 1
ATOM 785 C C . THR A 1 95 ? 2.942 2.016 -1.047 1.00 96.50 95 THR A C 1
ATOM 787 O O . THR A 1 95 ? 2.830 1.003 -1.739 1.00 96.50 95 THR A O 1
ATOM 790 N N . LEU A 1 96 ? 3.934 2.889 -1.192 1.00 95.81 96 LEU A N 1
ATOM 791 C CA . LEU A 1 96 ? 5.046 2.679 -2.113 1.00 95.81 96 LEU A CA 1
ATOM 792 C C . LEU A 1 96 ? 6.273 2.178 -1.334 1.00 95.81 96 LEU A C 1
ATOM 794 O O . LEU A 1 96 ? 6.483 2.613 -0.192 1.00 95.81 96 LEU A O 1
ATOM 798 N N . PRO A 1 97 ? 7.100 1.291 -1.915 1.00 93.12 97 PRO A N 1
ATOM 799 C CA . PRO A 1 97 ? 8.386 0.920 -1.336 1.00 93.12 97 PRO A CA 1
ATOM 800 C C . PRO A 1 97 ? 9.224 2.163 -1.010 1.00 93.12 97 PRO A C 1
ATOM 802 O O . PRO A 1 97 ? 9.286 3.105 -1.793 1.00 93.12 97 PRO A O 1
ATOM 805 N N . GLY A 1 98 ? 9.837 2.193 0.174 1.00 91.88 98 GLY A N 1
ATOM 806 C CA . GLY A 1 98 ? 10.662 3.324 0.624 1.00 91.88 98 GLY A CA 1
ATOM 807 C C . GLY A 1 98 ? 9.899 4.594 1.028 1.00 91.88 98 GLY A C 1
ATOM 808 O O . GLY A 1 98 ? 10.492 5.465 1.654 1.00 91.88 98 GLY A O 1
ATOM 809 N N . SER A 1 99 ? 8.594 4.700 0.753 1.00 93.62 99 SER A N 1
ATOM 810 C CA . SER A 1 99 ? 7.785 5.848 1.175 1.00 93.62 99 SER A CA 1
ATOM 811 C C . SER A 1 99 ? 7.296 5.698 2.614 1.00 93.62 99 SER A C 1
ATOM 813 O O . SER A 1 99 ? 6.817 4.633 3.017 1.00 93.62 99 SER A O 1
ATOM 815 N N . GLU A 1 100 ? 7.359 6.775 3.393 1.00 95.50 100 GLU A N 1
ATOM 816 C CA . GLU A 1 100 ? 6.747 6.862 4.726 1.00 95.50 100 GLU A CA 1
ATOM 817 C C . GLU A 1 100 ? 5.247 7.192 4.679 1.00 95.50 100 GLU A C 1
ATOM 819 O O . GLU A 1 100 ? 4.551 7.066 5.689 1.00 95.50 100 GLU A O 1
ATOM 824 N N . MET A 1 101 ? 4.736 7.572 3.506 1.00 95.94 101 MET A N 1
ATOM 825 C CA . MET A 1 101 ? 3.347 7.968 3.291 1.00 95.94 101 MET A CA 1
ATOM 826 C C . MET A 1 101 ? 2.471 6.781 2.863 1.00 95.94 101 MET A C 1
ATOM 828 O O . MET A 1 101 ? 2.921 5.871 2.163 1.00 95.94 101 MET A O 1
ATOM 832 N N . GLY A 1 102 ? 1.212 6.806 3.298 1.00 95.44 102 GLY A N 1
ATOM 833 C CA . GLY A 1 102 ? 0.137 5.911 2.883 1.00 95.44 102 GLY A CA 1
ATOM 834 C C . GLY A 1 102 ? -0.990 6.694 2.215 1.00 95.44 102 GLY A C 1
ATOM 835 O O . GLY A 1 102 ? -1.523 7.633 2.818 1.00 95.44 102 GLY A O 1
ATOM 836 N N . CYS A 1 103 ? -1.214 6.322 0.955 1.00 94.50 103 CYS A N 1
ATOM 837 C CA . CYS A 1 103 ? -2.373 6.498 0.083 1.00 94.50 103 CYS A CA 1
ATOM 838 C C . CYS A 1 103 ? -3.469 5.466 0.349 1.00 94.50 103 CYS A C 1
ATOM 840 O O . CYS A 1 103 ? -3.896 5.291 1.499 1.00 94.50 103 CYS A O 1
#

Secondary structure (DSSP, 8-state):
-HHHHHHHHHHHHHH------------GGGGT----------EEHHHHHHHHHHTT-EEEEEEEEEGGG-TTSPEEEEEEEEE-TTSS-EEEEEE-TT-SEE-

Sequence (103 aa):
MRTFLLSFVIVFFMLFNVQAEEQKYEDWSLEGFEWQQIPVVCSTKDHAKDKLKRMGFTAQEYSLGRQDGDPNGAPVYMITTFYDENRTKKFSMLTLPGSEMGC

Organism: NCBI:txid408172

Radius of gyration: 21.95 Å; chains: 1; bounding box: 47×57×44 Å

Foldseek 3Di:
DVVVVVVVVVVVVVVPPDPPVPPPDDPCVVVVDDDDDDDDDKDFPVVVVVVCVVVQKDFDDKDFDAPPNDPPHHTAKMWTWIAHPVRPDIDIWIDGVPDRMID

pLDDT: mean 85.28, std 15.2, range [42.97, 98.31]